Protein AF-A0A928X322-F1 (afdb_monomer_lite)

Secondary structure (DSSP, 8-state):
-HHHHHTT-HHHHHHHHHIIIIII---TTS---HHHHHHHHHHHHHHT-HHHHHHHHHTTSHHHHHHHHHHHTTPPP-S--HHHHHHHHHTTSEEE-TTSSEEESSHHHHHHHHHHHHHHHHHHS-----TT-----

Structure (mmCIF, N/CA/C/O backbone):
data_AF-A0A928X322-F1
#
_entry.id   AF-A0A928X322-F1
#
loop_
_atom_site.group_PDB
_atom_site.id
_atom_site.type_symbol
_atom_site.label_atom_id
_atom_site.label_alt_id
_atom_site.label_comp_id
_atom_site.label_asym_id
_atom_site.label_entity_id
_atom_site.label_seq_id
_atom_site.pdbx_PDB_ins_code
_atom_site.Cartn_x
_atom_site.Cartn_y
_atom_site.Cartn_z
_atom_site.occupancy
_atom_site.B_iso_or_equiv
_atom_site.auth_seq_id
_atom_site.auth_comp_id
_atom_site.auth_asym_id
_atom_site.auth_atom_id
_atom_site.pdbx_PDB_model_num
ATOM 1 N N . MET A 1 1 ? -12.559 -10.432 6.030 1.00 83.88 1 MET A N 1
ATOM 2 C CA . MET A 1 1 ? -12.436 -9.157 5.288 1.00 83.88 1 MET A CA 1
ATOM 3 C C . MET A 1 1 ? -11.055 -8.519 5.421 1.00 83.88 1 MET A C 1
ATOM 5 O O . MET A 1 1 ? -10.453 -8.252 4.392 1.00 83.88 1 MET A O 1
ATOM 9 N N . ALA A 1 2 ? -10.514 -8.336 6.633 1.00 89.06 2 ALA A N 1
ATOM 10 C CA . ALA A 1 2 ? -9.184 -7.738 6.833 1.00 89.06 2 ALA A CA 1
ATOM 11 C C . ALA A 1 2 ? -8.073 -8.420 6.008 1.00 89.06 2 ALA A C 1
ATOM 13 O O . ALA A 1 2 ? -7.385 -7.752 5.246 1.00 89.06 2 ALA A O 1
ATOM 14 N N . PHE A 1 3 ? -7.974 -9.755 6.051 1.00 92.62 3 PHE A N 1
ATOM 15 C CA . PHE A 1 3 ? -6.995 -10.488 5.234 1.00 92.62 3 PHE A CA 1
ATOM 16 C C . PHE A 1 3 ? -7.142 -10.214 3.730 1.00 92.62 3 PHE A C 1
ATOM 18 O O . PHE A 1 3 ? -6.152 -10.049 3.030 1.00 92.62 3 PHE A O 1
ATOM 25 N N . THR A 1 4 ? -8.371 -10.108 3.220 1.00 93.75 4 THR A N 1
ATOM 26 C CA . THR A 1 4 ? -8.618 -9.781 1.810 1.00 93.75 4 THR A CA 1
ATOM 27 C C . THR A 1 4 ? -8.026 -8.419 1.446 1.00 93.75 4 THR A C 1
ATOM 29 O O . THR A 1 4 ? -7.388 -8.306 0.401 1.00 93.75 4 THR A O 1
ATOM 32 N N . LEU A 1 5 ? -8.197 -7.418 2.317 1.00 93.81 5 LEU A N 1
ATOM 33 C CA . LEU A 1 5 ? -7.740 -6.040 2.113 1.00 93.81 5 LEU A CA 1
ATOM 34 C C . LEU A 1 5 ? -6.225 -5.872 2.238 1.00 93.81 5 LEU A C 1
ATOM 36 O O . LEU A 1 5 ? -5.656 -5.048 1.530 1.00 93.81 5 LEU A O 1
ATOM 40 N N . THR A 1 6 ? -5.579 -6.634 3.121 1.00 94.12 6 THR A N 1
ATOM 41 C CA . THR A 1 6 ? -4.150 -6.466 3.428 1.00 94.12 6 THR A CA 1
ATOM 42 C C . THR A 1 6 ? -3.258 -7.514 2.779 1.00 94.12 6 THR A C 1
ATOM 44 O O . THR A 1 6 ? -2.059 -7.293 2.642 1.00 94.12 6 THR A O 1
ATOM 47 N N . GLN A 1 7 ? -3.822 -8.668 2.410 1.00 94.62 7 GLN A N 1
ATOM 48 C CA . GLN A 1 7 ? -3.094 -9.877 2.006 1.00 94.62 7 GLN A CA 1
ATOM 49 C C . GLN A 1 7 ? -2.001 -10.284 3.011 1.00 94.62 7 GLN A C 1
ATOM 51 O O . GLN A 1 7 ? -0.977 -10.844 2.636 1.00 94.62 7 GLN A O 1
ATOM 56 N N . GLY A 1 8 ? -2.217 -9.993 4.300 1.00 92.06 8 GLY A N 1
ATOM 57 C CA . GLY A 1 8 ? -1.281 -10.339 5.371 1.00 92.06 8 GLY A CA 1
ATOM 58 C C . GLY A 1 8 ? -0.095 -9.386 5.525 1.00 92.06 8 GLY A C 1
ATOM 59 O O . GLY A 1 8 ? 0.809 -9.693 6.295 1.00 92.06 8 GLY A O 1
ATOM 60 N N . GLN A 1 9 ? -0.089 -8.234 4.844 1.00 90.94 9 GLN A N 1
ATOM 61 C CA . GLN A 1 9 ? 0.942 -7.215 5.043 1.00 90.94 9 GLN A CA 1
ATOM 62 C C . GLN A 1 9 ? 0.923 -6.765 6.525 1.00 90.94 9 GLN A C 1
ATOM 64 O O . GLN A 1 9 ? -0.111 -6.258 6.979 1.00 90.94 9 GLN A O 1
ATOM 69 N N . PRO A 1 10 ? 2.013 -6.967 7.298 1.00 90.38 10 PRO A N 1
ATOM 70 C CA . PRO A 1 10 ? 1.968 -6.834 8.758 1.00 90.38 10 PRO A CA 1
ATOM 71 C C . PRO A 1 10 ? 1.583 -5.440 9.258 1.00 90.38 10 PRO A C 1
ATOM 73 O O . PRO A 1 10 ? 0.784 -5.312 10.183 1.00 90.38 10 PRO A O 1
ATOM 76 N N . TRP A 1 11 ? 2.111 -4.390 8.629 1.00 89.75 11 TRP A N 1
ATOM 77 C CA . TRP A 1 11 ? 1.768 -3.014 8.978 1.00 89.75 11 TRP A CA 1
ATOM 78 C C . TRP A 1 11 ? 0.288 -2.706 8.701 1.00 89.75 11 TRP A C 1
ATOM 80 O O . TRP A 1 11 ? -0.365 -2.160 9.583 1.00 89.75 11 TRP A O 1
ATOM 90 N N . LEU A 1 12 ? -0.270 -3.087 7.545 1.00 92.19 12 LEU A N 1
ATOM 91 C CA . LEU A 1 12 ? -1.682 -2.861 7.217 1.00 92.19 12 LEU A CA 1
ATOM 92 C C . LEU A 1 12 ? -2.597 -3.589 8.191 1.00 92.19 12 LEU A C 1
ATOM 94 O O . LEU A 1 12 ? -3.596 -3.029 8.629 1.00 92.19 12 LEU A O 1
ATOM 98 N N . VAL A 1 13 ? -2.271 -4.843 8.517 1.00 94.50 13 VAL A N 1
ATOM 99 C CA . VAL A 1 13 ? -3.053 -5.635 9.474 1.00 94.50 13 VAL A CA 1
ATOM 100 C C . VAL A 1 13 ? -3.093 -4.925 10.821 1.00 94.50 13 VAL A C 1
ATOM 102 O O . VAL A 1 13 ? -4.177 -4.712 11.362 1.00 94.50 13 VAL A O 1
ATOM 105 N N . ASN A 1 14 ? -1.933 -4.501 11.319 1.00 93.62 14 ASN A N 1
ATOM 106 C CA . ASN A 1 14 ? -1.837 -3.817 12.602 1.00 93.62 14 ASN A CA 1
ATOM 107 C C . ASN A 1 14 ? -2.513 -2.444 12.570 1.00 93.62 14 ASN A C 1
ATOM 109 O O . ASN A 1 14 ? -3.204 -2.091 13.517 1.00 93.62 14 ASN A O 1
ATOM 113 N N . ALA A 1 15 ? -2.364 -1.684 11.484 1.00 92.88 15 ALA A N 1
ATOM 114 C CA . ALA A 1 15 ? -2.956 -0.359 11.354 1.00 92.88 15 ALA A CA 1
ATOM 115 C C . ALA A 1 15 ? -4.488 -0.419 11.271 1.00 92.88 15 ALA A C 1
ATOM 117 O O . ALA A 1 15 ? -5.161 0.359 11.945 1.00 92.88 15 ALA A O 1
ATOM 118 N N . LEU A 1 16 ? -5.047 -1.378 10.520 1.00 94.44 16 LEU A N 1
ATOM 119 C CA . LEU A 1 16 ? -6.493 -1.613 10.494 1.00 94.44 16 LEU A CA 1
ATOM 120 C C . LEU A 1 16 ? -7.014 -2.059 11.860 1.00 94.44 16 LEU A C 1
ATOM 122 O O . LEU A 1 16 ? -8.045 -1.559 12.299 1.00 94.44 16 LEU A O 1
ATOM 126 N N . ALA A 1 17 ? -6.315 -2.984 12.526 1.00 94.81 17 ALA A N 1
ATOM 127 C CA . ALA A 1 17 ? -6.707 -3.453 13.850 1.00 94.81 17 ALA A CA 1
ATOM 128 C C . ALA A 1 17 ? -6.715 -2.295 14.851 1.00 94.81 17 ALA A C 1
ATOM 130 O O . ALA A 1 17 ? -7.737 -2.055 15.482 1.00 94.81 17 ALA A O 1
ATOM 131 N N . ARG A 1 18 ? -5.622 -1.528 14.914 1.00 94.75 18 ARG A N 1
ATOM 132 C CA . ARG A 1 18 ? -5.480 -0.348 15.769 1.00 94.75 18 ARG A CA 1
ATOM 133 C C . ARG A 1 18 ? -6.607 0.657 15.538 1.00 94.75 18 ARG A C 1
ATOM 135 O O . ARG A 1 18 ? -7.302 1.024 16.473 1.00 94.75 18 ARG A O 1
ATOM 142 N N . GLN A 1 19 ? -6.842 1.051 14.287 1.00 95.50 19 GLN A N 1
ATOM 143 C CA . GLN A 1 19 ? -7.898 2.006 13.943 1.00 95.50 19 GLN A CA 1
ATOM 144 C C . GLN A 1 19 ? -9.300 1.476 14.291 1.00 95.50 19 GLN A C 1
ATOM 146 O O . GLN A 1 19 ? -10.160 2.248 14.704 1.00 95.50 19 GLN A O 1
ATOM 151 N N . ALA A 1 20 ? -9.548 0.174 14.142 1.00 96.06 20 ALA A N 1
ATOM 152 C CA . ALA A 1 20 ? -10.837 -0.411 14.489 1.00 96.06 20 ALA A CA 1
ATOM 153 C C . ALA A 1 20 ? -11.071 -0.446 16.008 1.00 96.06 20 ALA A C 1
ATOM 155 O O . ALA A 1 20 ? -12.149 -0.066 16.453 1.00 96.06 20 ALA A O 1
ATOM 156 N N . VAL A 1 21 ? -10.078 -0.880 16.789 1.00 96.31 21 VAL A N 1
ATOM 157 C CA . VAL A 1 21 ? -10.240 -1.121 18.235 1.00 96.31 21 VAL A CA 1
ATOM 158 C C . VAL A 1 21 ? -10.016 0.123 19.090 1.00 96.31 21 VAL A C 1
ATOM 160 O O . VAL A 1 21 ? -10.657 0.266 20.119 1.00 96.31 21 VAL A O 1
ATOM 163 N N . GLU A 1 22 ? -9.129 1.035 18.692 1.00 95.94 22 GLU A N 1
ATOM 164 C CA . GLU A 1 22 ? -8.809 2.212 19.514 1.00 95.94 22 GLU A CA 1
ATOM 165 C C . GLU A 1 22 ? -9.726 3.400 19.206 1.00 95.94 22 GLU A C 1
ATOM 167 O O . GLU A 1 22 ? -9.980 4.226 20.077 1.00 95.94 22 GLU A O 1
ATOM 172 N N . GLU A 1 23 ? -10.229 3.499 17.972 1.00 95.69 23 GLU A N 1
ATOM 173 C CA . GLU A 1 23 ? -10.879 4.724 17.487 1.00 95.69 23 GLU A CA 1
ATOM 174 C C . GLU A 1 23 ? -12.347 4.517 17.097 1.00 95.69 23 GLU A C 1
ATOM 176 O O . GLU A 1 23 ? -13.180 5.374 17.379 1.00 95.69 23 GLU A O 1
ATOM 181 N N . LEU A 1 24 ? -12.676 3.409 16.420 1.00 96.56 24 LEU A N 1
ATOM 182 C CA . LEU A 1 24 ? -14.039 3.152 15.931 1.00 96.56 24 LEU A CA 1
ATOM 183 C C . LEU A 1 24 ? -14.899 2.402 16.950 1.00 96.56 24 LEU A C 1
ATOM 185 O O . LEU A 1 24 ? -16.074 2.722 17.112 1.00 96.56 24 LEU A O 1
ATOM 189 N N . VAL A 1 25 ? -14.319 1.414 17.632 1.00 97.25 25 VAL A N 1
ATOM 190 C CA . VAL A 1 25 ? -15.006 0.572 18.618 1.00 97.25 25 VAL A CA 1
ATOM 191 C C . VAL A 1 25 ? -14.177 0.500 19.906 1.00 97.25 25 VAL A C 1
ATOM 193 O O . VAL A 1 25 ? -13.604 -0.543 20.208 1.00 97.25 25 VAL A O 1
ATOM 196 N N . PRO A 1 26 ? -14.088 1.607 20.669 1.00 95.31 26 PRO A N 1
ATOM 197 C CA . PRO A 1 26 ? -13.271 1.664 21.883 1.00 95.31 26 PRO A CA 1
ATOM 198 C C . PRO A 1 26 ? -13.847 0.847 23.051 1.00 95.31 26 PRO A C 1
ATOM 200 O O . PRO A 1 26 ? -13.145 0.572 24.019 1.00 95.31 26 PRO A O 1
ATOM 203 N N . ASP A 1 27 ? -15.130 0.479 22.994 1.00 96.25 27 ASP A N 1
ATOM 204 C CA . ASP A 1 27 ? -15.742 -0.432 23.960 1.00 96.25 27 ASP A CA 1
ATOM 205 C C . ASP A 1 27 ? -15.405 -1.889 23.611 1.00 96.25 27 ASP A C 1
ATOM 207 O O . ASP A 1 27 ? -15.947 -2.458 22.664 1.00 96.25 27 ASP A O 1
ATOM 211 N N . GLU A 1 28 ? -14.549 -2.507 24.427 1.00 93.62 28 GLU A N 1
ATOM 212 C CA . GLU A 1 28 ? -14.069 -3.885 24.261 1.00 93.62 28 GLU A CA 1
ATOM 213 C C . GLU A 1 28 ? -15.180 -4.947 24.318 1.00 93.62 28 GLU A C 1
ATOM 215 O O . GLU A 1 28 ? -14.982 -6.082 23.879 1.00 93.62 28 GLU A O 1
ATOM 220 N N . THR A 1 29 ? -16.357 -4.605 24.852 1.00 96.00 29 THR A N 1
ATOM 221 C CA . THR A 1 29 ? -17.509 -5.517 24.885 1.00 96.00 29 THR A CA 1
ATOM 222 C C . THR A 1 29 ? -18.291 -5.534 23.572 1.00 96.00 29 THR A C 1
ATOM 224 O O . THR A 1 29 ? -19.066 -6.463 23.325 1.00 96.00 29 THR A O 1
ATOM 227 N N . THR A 1 30 ? -18.063 -4.545 22.705 1.00 95.75 30 THR A N 1
ATOM 228 C CA . THR A 1 30 ? -18.721 -4.430 21.408 1.00 95.75 30 THR A CA 1
ATOM 229 C C . THR A 1 30 ? -17.955 -5.234 20.341 1.00 95.75 30 THR A C 1
ATOM 231 O O . THR A 1 30 ? -16.774 -4.986 20.097 1.00 95.75 30 THR A O 1
ATOM 234 N N . PRO A 1 31 ? -18.594 -6.197 19.647 1.00 95.94 31 PRO A N 1
ATOM 235 C CA . PRO A 1 31 ? -17.928 -6.979 18.606 1.00 95.94 31 PRO A CA 1
ATOM 236 C C . PRO A 1 31 ? -17.493 -6.145 17.392 1.00 95.94 31 PRO A C 1
ATOM 238 O O . PRO A 1 31 ? -18.236 -5.303 16.884 1.00 95.94 31 PRO A O 1
ATOM 241 N N . ILE A 1 32 ? -16.320 -6.461 16.836 1.00 95.75 32 ILE A N 1
ATOM 242 C CA . ILE A 1 32 ? -15.847 -5.851 15.588 1.00 95.75 32 ILE A CA 1
ATOM 243 C C . ILE A 1 32 ? -16.591 -6.452 14.386 1.00 95.75 32 ILE A C 1
ATOM 245 O O . ILE A 1 32 ? -16.323 -7.577 13.960 1.00 95.75 32 ILE A O 1
ATOM 249 N N . ALA A 1 33 ? -17.511 -5.676 13.813 1.00 95.75 33 ALA A N 1
ATOM 250 C CA . ALA A 1 33 ? -18.172 -5.973 12.549 1.00 95.75 33 ALA A CA 1
ATOM 251 C C . ALA A 1 33 ? -17.277 -5.680 11.330 1.00 95.75 33 ALA A C 1
ATOM 253 O O . ALA A 1 33 ? -16.264 -4.982 11.405 1.00 95.75 33 ALA A O 1
ATOM 254 N N . SER A 1 34 ? -17.681 -6.192 10.163 1.00 95.25 34 SER A N 1
ATOM 255 C CA . SER A 1 34 ? -17.013 -5.895 8.893 1.00 95.25 34 SER A CA 1
ATOM 256 C C . SER A 1 34 ? -17.010 -4.399 8.578 1.00 95.25 34 SER A C 1
ATOM 258 O O . SER A 1 34 ? -15.993 -3.884 8.129 1.00 95.25 34 SER A O 1
ATOM 260 N N . GLU A 1 35 ? -18.108 -3.700 8.848 1.00 95.88 35 GLU A N 1
ATOM 261 C CA . GLU A 1 35 ? -18.251 -2.261 8.585 1.00 95.88 35 GLU A CA 1
ATOM 262 C C . GLU A 1 35 ? -17.142 -1.448 9.265 1.00 95.88 35 GLU A C 1
ATOM 264 O O . GLU A 1 35 ? -16.470 -0.673 8.595 1.00 95.88 35 GLU A O 1
ATOM 269 N N . HIS A 1 36 ? -16.800 -1.759 10.519 1.00 96.31 36 HIS A N 1
ATOM 270 C CA . HIS A 1 36 ? -15.697 -1.096 11.225 1.00 96.31 36 HIS A CA 1
ATOM 271 C C . HIS A 1 36 ? -14.339 -1.280 10.526 1.00 96.31 36 HIS A C 1
ATOM 273 O O . HIS A 1 36 ? -13.512 -0.374 10.508 1.00 96.31 36 HIS A O 1
ATOM 279 N N . ILE A 1 37 ? -14.089 -2.444 9.916 1.00 96.44 37 ILE A N 1
ATOM 280 C CA . ILE A 1 37 ? -12.851 -2.690 9.157 1.00 96.44 37 ILE A CA 1
ATOM 281 C C . ILE A 1 37 ? -12.852 -1.920 7.832 1.00 96.44 37 ILE A C 1
ATOM 283 O O . ILE A 1 37 ? -11.794 -1.485 7.374 1.00 96.44 37 ILE A O 1
ATOM 287 N N . HIS A 1 38 ? -14.017 -1.768 7.202 1.00 95.62 38 HIS A N 1
ATOM 288 C CA . HIS A 1 38 ? -14.152 -0.943 6.007 1.00 95.62 38 HIS A CA 1
ATOM 289 C C . HIS A 1 38 ? -13.893 0.532 6.334 1.00 95.62 38 HIS A C 1
ATOM 291 O O . HIS A 1 38 ? -13.045 1.150 5.693 1.00 95.62 38 HIS A O 1
ATOM 297 N N . ASP A 1 39 ? -14.518 1.051 7.387 1.00 96.19 39 ASP A N 1
ATOM 298 C CA . ASP A 1 39 ? -14.328 2.429 7.837 1.00 96.19 39 ASP A CA 1
ATOM 299 C C . ASP A 1 39 ? -12.875 2.685 8.254 1.00 96.19 39 ASP A C 1
ATOM 301 O O . ASP A 1 39 ? -12.276 3.687 7.862 1.00 96.19 39 ASP A O 1
ATOM 305 N N . ALA A 1 40 ? -12.246 1.735 8.956 1.00 95.12 40 ALA A N 1
ATOM 306 C CA . ALA A 1 40 ? -10.827 1.806 9.294 1.00 95.12 40 ALA A CA 1
ATOM 307 C C . ALA A 1 40 ? -9.939 1.911 8.044 1.00 95.12 40 ALA A C 1
ATOM 309 O O . ALA A 1 40 ? -8.979 2.682 8.036 1.00 95.12 40 ALA A O 1
ATOM 310 N N . LYS A 1 41 ? -10.261 1.168 6.974 1.00 94.00 41 LYS A N 1
ATOM 311 C CA . LYS A 1 41 ? -9.552 1.239 5.687 1.00 94.00 41 LYS A CA 1
ATOM 312 C C . LYS A 1 41 ? -9.683 2.625 5.056 1.00 94.00 41 LYS A C 1
ATOM 314 O O . LYS A 1 41 ? -8.678 3.182 4.621 1.00 94.00 41 LYS A O 1
ATOM 319 N N . GLU A 1 42 ? -10.894 3.177 5.001 1.00 94.00 42 GLU A N 1
ATOM 320 C CA . GLU A 1 42 ? -11.134 4.510 4.434 1.00 94.00 42 GLU A CA 1
ATOM 321 C C . GLU A 1 42 ? -10.382 5.592 5.216 1.00 94.00 42 GLU A C 1
ATOM 323 O O . GLU A 1 42 ? -9.685 6.416 4.624 1.00 94.00 42 GLU A O 1
ATOM 328 N N . ILE A 1 43 ? -10.435 5.537 6.550 1.00 92.94 43 ILE A N 1
ATOM 329 C CA . ILE A 1 43 ? -9.713 6.467 7.423 1.00 92.94 43 ILE A CA 1
ATOM 330 C C . ILE A 1 43 ? -8.199 6.364 7.205 1.00 92.94 43 ILE A C 1
ATOM 332 O O . ILE A 1 43 ? -7.532 7.391 7.071 1.00 92.94 43 ILE A O 1
ATOM 336 N N . LEU A 1 44 ? -7.651 5.147 7.123 1.00 89.62 44 LEU A N 1
ATOM 337 C CA . LEU A 1 44 ? -6.227 4.915 6.864 1.00 89.62 44 LEU A CA 1
ATOM 338 C C . LEU A 1 44 ? -5.778 5.554 5.538 1.00 89.62 44 LEU A C 1
ATOM 340 O O . LEU A 1 44 ? -4.743 6.219 5.483 1.00 89.62 44 LEU A O 1
ATOM 344 N N . ILE A 1 45 ? -6.563 5.371 4.471 1.00 87.81 45 ILE A N 1
ATOM 345 C CA . ILE A 1 45 ? -6.271 5.928 3.143 1.00 87.81 45 ILE A CA 1
ATOM 346 C C . ILE A 1 45 ? -6.357 7.460 3.164 1.00 87.81 45 ILE A C 1
ATOM 348 O O . ILE A 1 45 ? -5.493 8.131 2.597 1.00 87.81 45 ILE A O 1
ATOM 352 N N . GLN A 1 46 ? -7.376 8.022 3.821 1.00 87.19 46 GLN A N 1
ATOM 353 C CA . GLN A 1 46 ? -7.579 9.470 3.908 1.00 87.19 46 GLN A CA 1
ATOM 354 C C . GLN A 1 46 ? -6.482 10.169 4.710 1.00 87.19 46 GLN A C 1
ATOM 356 O O . GLN A 1 46 ? -5.999 11.220 4.291 1.00 87.19 46 GLN A O 1
ATOM 361 N N . ARG A 1 47 ? -6.076 9.588 5.846 1.00 81.88 47 ARG A N 1
ATOM 362 C CA . ARG A 1 47 ? -5.081 10.180 6.748 1.00 81.88 47 ARG A CA 1
ATOM 363 C C . ARG A 1 47 ? -3.664 10.187 6.174 1.00 81.88 47 ARG A C 1
ATOM 365 O O . ARG A 1 47 ? -2.842 10.897 6.735 1.00 81.88 47 ARG A O 1
ATOM 372 N N . GLN A 1 48 ? -3.390 9.447 5.089 1.00 68.88 48 GLN A N 1
ATOM 373 C CA . GLN A 1 48 ? -2.031 9.266 4.551 1.00 68.88 48 GLN A CA 1
ATOM 374 C C . GLN A 1 48 ? -1.047 8.958 5.684 1.00 68.88 48 GLN A C 1
ATOM 376 O O . GLN A 1 48 ? -0.114 9.708 5.934 1.00 68.88 48 GLN A O 1
ATOM 381 N N . ASP A 1 49 ? -1.325 7.878 6.419 1.00 67.69 49 ASP A N 1
ATOM 382 C CA . ASP A 1 49 ? -0.529 7.463 7.578 1.00 67.69 49 ASP A CA 1
ATOM 383 C C . ASP A 1 49 ? 0.979 7.471 7.244 1.00 67.69 49 ASP A C 1
ATOM 385 O O . ASP A 1 49 ? 1.349 7.165 6.112 1.00 67.69 49 ASP A O 1
ATOM 389 N N . THR A 1 50 ? 1.866 7.765 8.200 1.00 68.25 50 THR A N 1
ATOM 390 C CA . THR A 1 50 ? 3.314 7.993 7.959 1.00 68.25 50 THR A CA 1
ATOM 391 C C . THR A 1 50 ? 3.992 6.868 7.156 1.00 68.25 50 THR A C 1
ATOM 393 O O . THR A 1 50 ? 4.991 7.065 6.464 1.00 68.25 50 THR A O 1
ATOM 396 N N . HIS A 1 51 ? 3.452 5.651 7.226 1.00 73.62 51 HIS A N 1
ATOM 397 C CA . HIS A 1 51 ? 3.926 4.509 6.446 1.00 73.62 51 HIS A CA 1
ATOM 398 C C . HIS A 1 51 ? 3.499 4.535 4.962 1.00 73.62 51 HIS A C 1
ATOM 400 O O . HIS A 1 51 ? 4.204 4.014 4.103 1.00 73.62 51 HIS A O 1
ATOM 406 N N . LEU A 1 52 ? 2.361 5.142 4.624 1.00 73.19 52 LEU A N 1
ATOM 407 C CA . LEU A 1 52 ? 1.998 5.436 3.235 1.00 73.19 52 LEU A CA 1
ATOM 408 C C . LEU A 1 52 ? 2.900 6.522 2.642 1.00 73.19 52 LEU A C 1
ATOM 410 O O . LEU A 1 52 ? 3.227 6.447 1.460 1.00 73.19 52 LEU A O 1
ATOM 414 N N . ASP A 1 53 ? 3.363 7.474 3.453 1.00 72.81 53 ASP A N 1
ATOM 415 C CA . ASP A 1 53 ? 4.357 8.461 3.016 1.00 72.81 53 ASP A CA 1
ATOM 416 C C . ASP A 1 53 ? 5.716 7.815 2.734 1.00 72.81 53 ASP A C 1
ATOM 418 O O . ASP A 1 53 ? 6.340 8.090 1.709 1.00 72.81 53 ASP A O 1
ATOM 422 N N . SER A 1 54 ? 6.169 6.888 3.584 1.00 81.31 54 SER A N 1
ATOM 423 C CA . SER A 1 54 ? 7.406 6.149 3.303 1.00 81.31 54 SER A CA 1
ATOM 424 C C . SER A 1 54 ? 7.282 5.285 2.042 1.00 81.31 54 SER A C 1
ATOM 426 O O . SER A 1 54 ? 8.237 5.190 1.269 1.00 81.31 54 SER A O 1
ATOM 428 N N . LEU A 1 55 ? 6.095 4.729 1.774 1.00 79.44 55 LEU A N 1
ATOM 429 C CA . LEU A 1 55 ? 5.784 4.067 0.507 1.00 79.44 55 LEU A CA 1
ATOM 430 C C . LEU A 1 55 ? 5.880 5.041 -0.672 1.00 79.44 55 LEU A C 1
ATOM 432 O O . LEU A 1 55 ? 6.462 4.705 -1.701 1.00 79.44 55 LEU A O 1
ATOM 436 N N . ALA A 1 56 ? 5.342 6.251 -0.517 1.00 78.50 56 ALA A N 1
ATOM 437 C CA . ALA A 1 56 ? 5.377 7.287 -1.539 1.00 78.50 56 ALA A CA 1
ATOM 438 C C . ALA A 1 56 ? 6.801 7.688 -1.926 1.00 78.50 56 ALA A C 1
ATOM 440 O O . ALA A 1 56 ? 7.076 7.887 -3.108 1.00 78.50 56 ALA A O 1
ATOM 441 N N . GLU A 1 57 ? 7.715 7.749 -0.960 1.00 84.88 57 GLU A N 1
ATOM 442 C CA . GLU A 1 57 ? 9.133 7.985 -1.234 1.00 84.88 57 GLU A CA 1
ATOM 443 C C . GLU A 1 57 ? 9.756 6.838 -2.042 1.00 84.88 57 GLU A C 1
ATOM 445 O O . GLU A 1 57 ? 10.462 7.087 -3.018 1.00 84.88 57 GLU A O 1
ATOM 450 N N . ARG A 1 58 ? 9.434 5.575 -1.723 1.00 89.81 58 ARG A N 1
ATOM 451 C CA . ARG A 1 58 ? 9.902 4.412 -2.506 1.00 89.81 58 ARG A CA 1
ATOM 452 C C . ARG A 1 58 ? 9.352 4.394 -3.926 1.00 89.81 58 ARG A C 1
ATOM 454 O O . ARG A 1 58 ? 10.061 3.992 -4.843 1.00 89.81 58 ARG A O 1
ATOM 461 N N . LEU A 1 59 ? 8.135 4.891 -4.132 1.00 88.19 59 LEU A N 1
ATOM 462 C CA . LEU A 1 59 ? 7.555 5.063 -5.465 1.00 88.19 59 LEU A CA 1
ATOM 463 C C . LEU A 1 59 ? 8.221 6.164 -6.292 1.00 88.19 59 LEU A C 1
ATOM 465 O O . LEU A 1 59 ? 7.855 6.314 -7.450 1.00 88.19 59 LEU A O 1
ATOM 469 N N . ARG A 1 60 ? 9.167 6.943 -5.756 1.00 84.69 60 ARG A N 1
ATOM 470 C CA . ARG A 1 60 ? 9.975 7.867 -6.568 1.00 84.69 60 ARG A CA 1
ATOM 471 C C . ARG A 1 60 ? 11.198 7.196 -7.183 1.00 84.69 60 ARG A C 1
ATOM 473 O O . ARG A 1 60 ? 11.757 7.746 -8.124 1.00 84.69 60 ARG A O 1
ATOM 480 N N . GLU A 1 61 ? 11.613 6.036 -6.674 1.00 92.69 61 GLU A N 1
ATOM 481 C CA . GLU A 1 61 ? 12.750 5.297 -7.223 1.00 92.69 61 GLU A CA 1
ATOM 482 C C . GLU A 1 61 ? 12.407 4.765 -8.625 1.00 92.69 61 GLU A C 1
ATOM 484 O O . GLU A 1 61 ? 11.420 4.043 -8.792 1.00 92.69 61 GLU A O 1
ATOM 489 N N . ASP A 1 62 ? 13.239 5.070 -9.628 1.00 91.44 62 ASP A N 1
ATOM 490 C CA . ASP A 1 62 ? 12.980 4.699 -11.030 1.00 91.44 62 ASP A CA 1
ATOM 491 C C . ASP A 1 62 ? 12.765 3.191 -11.211 1.00 91.44 62 ASP A C 1
ATOM 493 O O . ASP A 1 62 ? 11.831 2.777 -11.897 1.00 91.44 62 ASP A O 1
ATOM 497 N N . ARG A 1 63 ? 13.560 2.364 -10.519 1.00 94.50 63 ARG A N 1
ATOM 498 C CA . ARG A 1 63 ? 13.412 0.899 -10.519 1.00 94.50 63 ARG A CA 1
ATOM 499 C C . ARG A 1 63 ? 12.047 0.419 -10.020 1.00 94.50 63 ARG A C 1
ATOM 501 O O . ARG A 1 63 ? 11.516 -0.564 -10.525 1.00 94.50 63 ARG A O 1
ATOM 508 N N . VAL A 1 64 ? 11.453 1.119 -9.050 1.00 94.94 64 VAL A N 1
ATOM 509 C CA . VAL A 1 64 ? 10.125 0.783 -8.519 1.00 94.94 64 VAL A CA 1
ATOM 510 C C . VAL A 1 64 ? 9.054 1.268 -9.492 1.00 94.94 64 VAL A C 1
ATOM 512 O O . VAL A 1 64 ? 8.151 0.507 -9.837 1.00 94.94 64 VAL A O 1
ATOM 515 N N . ARG A 1 65 ? 9.163 2.505 -9.994 1.00 92.25 65 ARG A N 1
ATOM 516 C CA . ARG A 1 65 ? 8.202 3.079 -10.955 1.00 92.25 65 ARG A CA 1
ATOM 517 C C . ARG A 1 65 ? 8.107 2.280 -12.244 1.00 92.25 65 ARG A C 1
ATOM 519 O O . ARG A 1 65 ? 6.996 1.991 -12.683 1.00 92.25 65 ARG A O 1
ATOM 526 N N . ALA A 1 66 ? 9.250 1.863 -12.786 1.00 93.12 66 ALA A N 1
ATOM 527 C CA . ALA A 1 66 ? 9.341 1.056 -14.000 1.00 93.12 66 ALA A CA 1
ATOM 528 C C . ALA A 1 66 ? 8.565 -0.271 -13.908 1.00 93.12 66 ALA A C 1
ATOM 530 O O . ALA A 1 66 ? 8.211 -0.848 -14.934 1.00 93.12 66 ALA A O 1
ATOM 531 N N . ILE A 1 67 ? 8.278 -0.742 -12.689 1.00 95.50 67 ILE A N 1
ATOM 532 C CA . ILE A 1 67 ? 7.509 -1.959 -12.421 1.00 95.50 67 ILE A CA 1
ATOM 533 C C . ILE A 1 67 ? 6.061 -1.625 -12.046 1.00 95.50 67 ILE A C 1
ATOM 535 O O . ILE A 1 67 ? 5.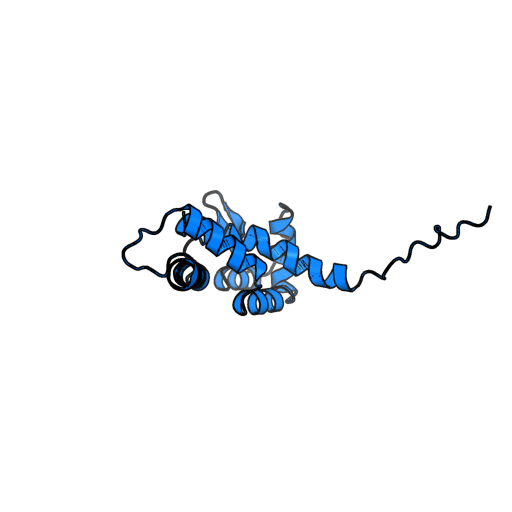128 -2.230 -12.573 1.00 95.50 67 ILE A O 1
ATOM 539 N N . ILE A 1 68 ? 5.850 -0.667 -11.140 1.00 94.88 68 ILE A N 1
ATOM 540 C CA . ILE A 1 68 ? 4.519 -0.346 -10.612 1.00 94.88 68 ILE A CA 1
ATOM 541 C C . ILE A 1 68 ? 3.624 0.302 -11.673 1.00 94.88 68 ILE A C 1
ATOM 543 O O . ILE A 1 68 ? 2.451 -0.058 -11.758 1.00 94.88 68 ILE A O 1
ATOM 547 N N . GLU A 1 69 ? 4.145 1.217 -12.496 1.00 92.81 69 GLU A N 1
ATOM 548 C CA . GLU A 1 69 ? 3.337 1.925 -13.499 1.00 92.81 69 GLU A CA 1
ATOM 549 C C . GLU A 1 69 ? 2.744 0.965 -14.555 1.00 92.81 69 GLU A C 1
ATOM 551 O O . GLU A 1 69 ? 1.518 0.977 -14.717 1.00 92.81 69 GLU A O 1
ATOM 556 N N . PRO A 1 70 ? 3.517 0.063 -15.206 1.00 93.56 70 PRO A N 1
ATOM 557 C CA . PRO A 1 70 ? 2.943 -0.904 -16.144 1.00 93.56 70 PRO A CA 1
ATOM 558 C C . PRO A 1 70 ? 1.973 -1.883 -15.475 1.00 93.56 70 PRO A C 1
ATOM 560 O O . PRO A 1 70 ? 0.924 -2.180 -16.042 1.00 93.56 70 PRO A O 1
ATOM 563 N N . VAL A 1 71 ? 2.268 -2.344 -14.250 1.00 94.75 71 VAL A N 1
ATOM 564 C CA . VAL A 1 71 ? 1.375 -3.256 -13.508 1.00 94.75 71 VAL A CA 1
ATOM 565 C C . VAL A 1 71 ? 0.035 -2.589 -13.199 1.00 94.75 71 VAL A C 1
ATOM 567 O O . VAL A 1 71 ? -1.012 -3.219 -13.355 1.00 94.75 71 VAL A O 1
ATOM 570 N N . LEU A 1 72 ? 0.038 -1.315 -12.792 1.00 92.56 72 LEU A N 1
ATOM 571 C CA . LEU A 1 72 ? -1.190 -0.543 -12.579 1.00 92.56 72 LEU A CA 1
ATOM 572 C C . LEU A 1 72 ? -1.953 -0.306 -13.887 1.00 92.56 72 LEU A C 1
ATOM 574 O O . LEU A 1 72 ? -3.182 -0.350 -13.886 1.00 92.56 72 LEU A O 1
ATOM 578 N N . ALA A 1 73 ? -1.238 -0.095 -14.993 1.00 91.69 73 ALA A N 1
ATOM 579 C CA . ALA A 1 73 ? -1.818 0.085 -16.321 1.00 91.69 73 ALA A CA 1
ATOM 580 C C . ALA A 1 73 ? -2.288 -1.229 -16.980 1.00 91.69 73 ALA A C 1
ATOM 582 O O . ALA A 1 73 ? -2.864 -1.189 -18.067 1.00 91.69 73 ALA A O 1
ATOM 583 N N . GLY A 1 74 ? -2.041 -2.390 -16.359 1.00 91.44 74 GLY A N 1
ATOM 584 C CA . GLY A 1 74 ? -2.335 -3.701 -16.950 1.00 91.44 74 GLY A CA 1
ATOM 585 C C . GLY A 1 74 ? -1.481 -4.020 -18.183 1.00 91.44 74 GLY A C 1
ATOM 586 O O . GLY A 1 74 ? -1.897 -4.796 -19.040 1.00 91.44 74 GLY A O 1
ATOM 587 N N . GLN A 1 75 ? -0.310 -3.396 -18.294 1.00 91.94 75 GLN A N 1
ATOM 588 C CA . GLN A 1 75 ? 0.633 -3.567 -19.392 1.00 91.94 75 GLN A CA 1
ATOM 589 C C . GLN A 1 75 ? 1.668 -4.646 -19.065 1.00 91.94 75 GLN A C 1
ATOM 591 O O . GLN A 1 75 ? 1.939 -4.957 -17.903 1.00 91.94 75 GLN A O 1
ATOM 596 N N . SER A 1 76 ? 2.283 -5.202 -20.107 1.00 88.94 76 SER A N 1
ATOM 597 C CA . SER A 1 76 ? 3.445 -6.074 -19.947 1.00 88.94 76 SER A CA 1
ATOM 598 C C . SER A 1 76 ? 4.618 -5.294 -19.357 1.00 88.94 76 SER A C 1
ATOM 600 O O . SER A 1 76 ? 4.874 -4.155 -19.748 1.00 88.94 76 SER A O 1
ATOM 602 N N . LEU A 1 77 ? 5.355 -5.929 -18.448 1.00 88.81 77 LEU A N 1
ATOM 603 C CA . LEU A 1 77 ? 6.590 -5.358 -17.921 1.00 88.81 77 LEU A CA 1
ATOM 604 C C . LEU A 1 77 ? 7.650 -5.260 -19.032 1.00 88.81 77 LEU A C 1
ATOM 606 O O . LEU A 1 77 ? 7.760 -6.185 -19.846 1.00 88.81 77 LEU A O 1
ATOM 610 N N . PRO A 1 78 ? 8.447 -4.176 -19.068 1.00 87.25 78 PRO A N 1
ATOM 611 C CA . PRO A 1 78 ? 9.631 -4.122 -19.913 1.00 87.25 78 PRO A CA 1
ATOM 612 C C . PRO A 1 78 ? 10.682 -5.135 -19.429 1.00 87.25 78 PRO A C 1
ATOM 614 O O . PRO A 1 78 ? 10.530 -5.775 -18.386 1.00 87.25 78 PRO A O 1
ATOM 617 N N . VAL A 1 79 ? 11.777 -5.278 -20.179 1.00 90.19 79 VAL A N 1
ATOM 618 C CA . VAL A 1 79 ? 12.931 -6.050 -19.700 1.00 90.19 79 VAL A CA 1
ATOM 619 C C . VAL A 1 79 ? 13.526 -5.316 -18.498 1.00 90.19 79 VAL A C 1
ATOM 621 O O . VAL A 1 79 ? 14.111 -4.247 -18.654 1.00 90.19 79 VAL A O 1
ATOM 624 N N . ILE A 1 80 ? 13.347 -5.890 -17.310 1.00 91.00 80 ILE A N 1
ATOM 625 C CA . ILE A 1 80 ? 13.820 -5.350 -16.031 1.00 91.00 80 ILE A CA 1
ATOM 626 C C . ILE A 1 80 ? 14.859 -6.286 -15.398 1.00 91.00 80 ILE A C 1
ATOM 628 O O . ILE A 1 80 ? 14.771 -7.506 -15.580 1.00 91.00 80 ILE A O 1
ATOM 632 N N . PRO A 1 81 ? 15.827 -5.754 -14.635 1.00 94.81 81 PRO A N 1
ATOM 633 C CA . 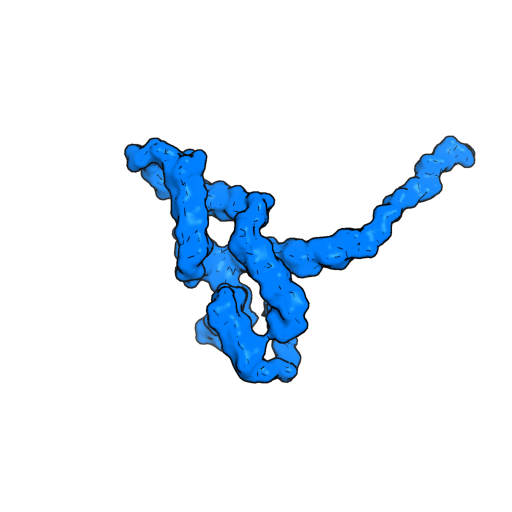PRO A 1 81 ? 16.724 -6.569 -13.826 1.00 94.81 81 PRO A CA 1
ATOM 634 C C . PRO A 1 81 ? 15.958 -7.432 -12.814 1.00 94.81 81 PRO A C 1
ATOM 636 O O . PRO A 1 81 ? 14.991 -6.987 -12.194 1.00 94.81 81 PRO A O 1
ATOM 639 N N . ASN A 1 82 ? 16.418 -8.667 -12.592 1.00 94.38 82 ASN A N 1
ATOM 640 C CA . ASN A 1 82 ? 15.799 -9.557 -11.602 1.00 94.38 82 ASN A CA 1
ATOM 641 C C . ASN A 1 82 ? 15.916 -9.009 -10.168 1.00 94.38 82 ASN A C 1
ATOM 643 O O . ASN A 1 82 ? 15.040 -9.246 -9.343 1.00 94.38 82 ASN A O 1
ATOM 647 N N . GLU A 1 83 ? 16.983 -8.263 -9.876 1.00 96.75 83 GLU A N 1
ATOM 648 C CA . GLU A 1 83 ? 17.176 -7.584 -8.589 1.00 96.75 83 GLU A CA 1
ATOM 649 C C . GLU A 1 83 ? 16.104 -6.522 -8.314 1.00 96.75 83 GLU A C 1
ATOM 651 O O . GLU A 1 83 ? 15.619 -6.434 -7.190 1.00 96.75 83 GLU A O 1
ATOM 656 N N . ASP A 1 84 ? 15.671 -5.779 -9.337 1.00 96.12 84 ASP A N 1
ATOM 657 C CA . ASP A 1 84 ? 14.623 -4.764 -9.203 1.00 96.12 84 ASP A CA 1
ATOM 658 C C . ASP A 1 84 ? 13.259 -5.416 -8.970 1.00 96.12 84 ASP A C 1
ATOM 660 O O . ASP A 1 84 ? 12.484 -4.970 -8.119 1.00 96.12 84 ASP A O 1
ATOM 664 N N . LEU A 1 85 ? 12.986 -6.523 -9.671 1.00 94.94 85 LEU A N 1
ATOM 665 C CA . LEU A 1 85 ? 11.798 -7.335 -9.422 1.00 94.94 85 LEU A CA 1
ATOM 666 C C . LEU A 1 85 ? 11.783 -7.868 -7.984 1.00 94.94 85 LEU A C 1
ATOM 668 O O . LEU A 1 85 ? 10.776 -7.719 -7.290 1.00 94.94 85 LEU A O 1
ATOM 672 N N . GLN A 1 86 ? 12.890 -8.463 -7.532 1.00 95.88 86 GLN A N 1
ATOM 673 C CA . GLN A 1 86 ? 13.005 -8.988 -6.173 1.00 95.88 86 GLN A CA 1
ATOM 674 C C . GLN A 1 86 ? 12.850 -7.874 -5.136 1.00 95.88 86 GLN A C 1
ATOM 676 O O . GLN A 1 86 ? 12.106 -8.040 -4.176 1.00 95.88 86 GLN A O 1
ATOM 681 N N . TYR A 1 87 ? 13.453 -6.709 -5.371 1.00 95.56 87 TYR A N 1
ATOM 682 C CA . TYR A 1 87 ? 13.321 -5.553 -4.492 1.00 95.56 87 TYR A CA 1
ATOM 683 C C . TYR A 1 87 ? 11.858 -5.118 -4.322 1.00 95.56 87 TYR A C 1
ATOM 685 O O . TYR A 1 87 ? 11.405 -4.910 -3.199 1.00 95.56 87 TYR A O 1
ATOM 693 N N . VAL A 1 88 ? 11.074 -5.036 -5.403 1.00 94.69 88 VAL A N 1
ATOM 694 C CA . VAL A 1 88 ? 9.642 -4.680 -5.322 1.00 94.69 88 VAL A CA 1
ATOM 695 C C . VAL A 1 88 ? 8.812 -5.751 -4.600 1.00 94.69 88 VAL A C 1
ATOM 697 O O . VAL A 1 88 ? 7.852 -5.413 -3.897 1.00 94.69 88 VAL A O 1
ATOM 700 N N . LEU A 1 89 ? 9.167 -7.030 -4.752 1.00 94.12 89 LEU A N 1
ATOM 701 C CA . LEU A 1 89 ? 8.545 -8.130 -4.009 1.00 94.12 89 LEU A CA 1
ATOM 702 C C . LEU A 1 89 ? 8.877 -8.056 -2.512 1.00 94.12 89 LEU A C 1
ATOM 704 O O . LEU A 1 89 ? 7.974 -8.191 -1.690 1.00 94.12 89 LEU A O 1
ATOM 708 N N . ASP A 1 90 ? 10.131 -7.771 -2.160 1.00 92.44 90 ASP A N 1
ATOM 709 C CA . ASP A 1 90 ? 10.594 -7.643 -0.773 1.00 92.44 90 ASP A CA 1
ATOM 710 C C . ASP A 1 90 ? 9.985 -6.418 -0.077 1.00 92.44 90 ASP A C 1
ATOM 712 O O . ASP A 1 90 ? 9.649 -6.470 1.106 1.00 92.44 90 ASP A O 1
ATOM 716 N N . LEU A 1 91 ? 9.760 -5.330 -0.822 1.00 91.06 91 LEU A N 1
ATOM 717 C CA . LEU A 1 91 ? 8.977 -4.183 -0.352 1.00 91.06 91 LEU A CA 1
ATOM 718 C C . LEU A 1 91 ? 7.504 -4.540 -0.081 1.00 91.06 91 LEU A C 1
ATOM 720 O O . LEU A 1 91 ? 6.791 -3.763 0.555 1.00 91.06 91 LEU A O 1
ATOM 724 N N . GLY A 1 92 ? 7.019 -5.679 -0.580 1.00 91.81 92 GLY A N 1
ATOM 725 C CA . GLY A 1 92 ? 5.628 -6.10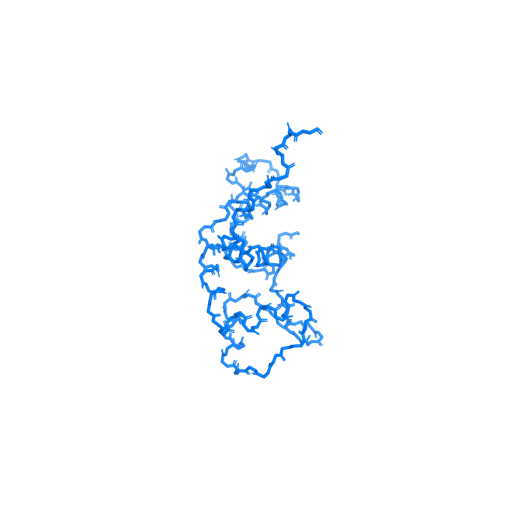3 -0.444 1.00 91.81 92 GLY A CA 1
ATOM 726 C C . GLY A 1 92 ? 4.648 -5.257 -1.259 1.00 91.81 92 GLY A C 1
ATOM 727 O O . GLY A 1 92 ? 3.454 -5.259 -0.968 1.00 91.81 92 GLY A O 1
ATOM 728 N N . LEU A 1 93 ? 5.132 -4.525 -2.268 1.00 92.69 93 LEU A N 1
ATOM 729 C CA . LEU A 1 93 ? 4.315 -3.693 -3.161 1.00 92.69 93 LEU A CA 1
ATOM 730 C C . LEU A 1 93 ? 3.575 -4.525 -4.211 1.00 92.69 93 LEU A C 1
ATOM 732 O O . LEU A 1 93 ? 2.430 -4.226 -4.567 1.00 92.69 93 LEU A O 1
ATOM 736 N N . CYS A 1 94 ? 4.220 -5.596 -4.670 1.00 94.94 94 CYS A N 1
ATOM 737 C CA . CYS A 1 94 ? 3.668 -6.559 -5.609 1.00 94.94 94 CYS A CA 1
ATOM 738 C C . CYS A 1 94 ? 3.758 -7.983 -5.064 1.00 94.94 94 CYS A C 1
ATOM 740 O O . CYS A 1 94 ? 4.471 -8.272 -4.107 1.00 94.94 94 CYS A O 1
ATOM 742 N N . ARG A 1 95 ? 3.045 -8.893 -5.722 1.00 94.50 95 ARG A N 1
ATOM 743 C CA . ARG A 1 95 ? 3.157 -10.336 -5.526 1.00 94.50 95 ARG A CA 1
ATOM 744 C C . ARG A 1 95 ? 2.968 -11.070 -6.845 1.00 94.50 95 ARG A C 1
ATOM 746 O O . ARG A 1 95 ? 2.360 -10.541 -7.777 1.00 94.50 95 ARG A O 1
ATOM 753 N N . LEU A 1 96 ? 3.419 -12.317 -6.894 1.00 92.94 96 LEU A N 1
ATOM 754 C CA . LEU A 1 96 ? 3.115 -13.213 -8.004 1.00 92.94 96 LEU A CA 1
ATOM 755 C C . LEU A 1 96 ? 1.669 -13.719 -7.886 1.00 92.94 96 LEU A C 1
ATOM 757 O O . LEU A 1 96 ? 1.212 -14.121 -6.809 1.00 92.94 96 LEU A O 1
ATOM 761 N N . ALA A 1 97 ? 0.922 -13.666 -8.986 1.00 90.25 97 ALA A N 1
ATOM 762 C CA . ALA A 1 97 ? -0.401 -14.274 -9.057 1.00 90.25 97 ALA A CA 1
ATOM 763 C C . ALA A 1 97 ? -0.290 -15.794 -9.267 1.00 90.25 97 ALA A C 1
ATOM 765 O O . ALA A 1 97 ? 0.682 -16.287 -9.834 1.00 90.25 97 ALA A O 1
ATOM 766 N N . GLN A 1 98 ? -1.308 -16.549 -8.838 1.00 82.38 98 GLN A N 1
ATOM 767 C CA . GLN A 1 98 ? -1.307 -18.019 -8.933 1.00 82.38 98 GLN A CA 1
ATOM 768 C C . GLN A 1 98 ? -1.222 -18.537 -10.382 1.00 82.38 98 GLN A C 1
ATOM 770 O O . GLN A 1 98 ? -0.735 -19.638 -10.604 1.00 82.38 98 GLN A O 1
ATOM 775 N N . GLY A 1 99 ? -1.659 -17.739 -11.362 1.00 80.50 99 GLY A N 1
ATOM 776 C CA . GLY A 1 99 ? -1.554 -18.039 -12.797 1.00 80.50 99 GLY A CA 1
ATOM 777 C C . GLY A 1 99 ? -0.313 -17.453 -13.477 1.00 80.50 99 GLY A C 1
ATOM 778 O O . GLY A 1 99 ? -0.250 -17.436 -14.702 1.00 80.50 99 GLY A O 1
ATOM 779 N N . GLY A 1 100 ? 0.648 -16.943 -12.703 1.00 82.00 100 GLY A N 1
ATOM 780 C CA . GLY A 1 100 ? 1.778 -16.175 -13.213 1.00 82.00 100 GLY A CA 1
ATOM 781 C C . GLY A 1 100 ? 1.460 -14.689 -13.385 1.00 82.00 100 GLY A C 1
ATOM 782 O O . GLY A 1 100 ? 0.312 -14.251 -13.301 1.00 82.00 100 GLY A O 1
ATOM 783 N N . GLY A 1 101 ? 2.513 -13.903 -13.597 1.00 87.88 101 GLY A N 1
ATOM 784 C CA . GLY A 1 101 ? 2.425 -12.450 -13.698 1.00 87.88 101 GLY A CA 1
ATOM 785 C C . GLY A 1 101 ? 2.489 -11.736 -12.346 1.00 87.88 101 GLY A C 1
ATOM 786 O O . GLY A 1 101 ? 2.234 -12.308 -11.281 1.00 87.88 101 GLY A O 1
ATOM 787 N N . LEU A 1 102 ? 2.872 -10.465 -12.413 1.00 93.88 102 LEU A N 1
ATOM 788 C CA . LEU A 1 102 ? 3.046 -9.592 -11.262 1.00 93.88 102 LEU A CA 1
ATOM 789 C C . LEU A 1 102 ? 1.779 -8.759 -11.053 1.00 93.88 102 LEU A C 1
ATOM 791 O O . LEU A 1 102 ? 1.274 -8.145 -11.990 1.00 93.88 102 LEU A O 1
ATOM 795 N N . VAL A 1 103 ? 1.266 -8.728 -9.825 1.00 95.00 103 VAL A N 1
ATOM 796 C CA . VAL A 1 103 ? 0.096 -7.922 -9.451 1.00 95.00 103 VAL A CA 1
ATOM 797 C C . VAL A 1 103 ? 0.392 -7.104 -8.204 1.00 95.00 103 VAL A C 1
ATOM 799 O O . VAL A 1 103 ? 1.199 -7.515 -7.373 1.00 95.00 103 VAL A O 1
ATOM 802 N N . ILE A 1 104 ? -0.305 -5.977 -8.035 1.00 95.75 104 ILE A N 1
ATOM 803 C CA . ILE A 1 104 ? -0.257 -5.202 -6.787 1.00 95.75 104 ILE A CA 1
ATOM 804 C C . ILE A 1 104 ? -0.619 -6.100 -5.603 1.00 95.75 104 ILE A C 1
ATOM 806 O O . ILE A 1 104 ? -1.581 -6.874 -5.672 1.00 95.75 104 ILE A O 1
ATOM 810 N N . ALA A 1 105 ? 0.162 -5.997 -4.529 1.00 95.06 105 ALA A N 1
ATOM 811 C CA . ALA A 1 105 ? 0.142 -6.962 -3.441 1.00 95.06 105 ALA A CA 1
ATOM 812 C C . ALA A 1 105 ? -1.225 -7.072 -2.765 1.00 95.06 105 ALA A C 1
ATOM 814 O O . ALA A 1 105 ? -1.638 -8.183 -2.446 1.00 95.06 105 ALA A O 1
ATOM 815 N N . ASN A 1 106 ? -1.945 -5.958 -2.590 1.00 94.69 106 ASN A N 1
ATOM 816 C CA . ASN A 1 106 ? -3.234 -5.939 -1.904 1.00 94.69 106 ASN A CA 1
ATOM 817 C C . ASN A 1 106 ? -4.178 -4.815 -2.402 1.00 94.69 106 ASN A C 1
ATOM 819 O O . ASN A 1 106 ? -3.725 -3.867 -3.053 1.00 94.69 106 ASN A O 1
ATOM 823 N N . PRO A 1 107 ? -5.496 -4.918 -2.121 1.00 94.75 107 PRO A N 1
ATOM 824 C CA . PRO A 1 107 ? -6.483 -3.902 -2.496 1.00 94.75 107 PRO A CA 1
ATOM 825 C C . PRO A 1 107 ? -6.184 -2.484 -1.998 1.00 94.75 107 PRO A C 1
ATOM 827 O O . PRO A 1 107 ? -6.374 -1.541 -2.760 1.00 94.75 107 PRO A O 1
ATOM 830 N N . ILE A 1 108 ? -5.671 -2.321 -0.773 1.00 92.69 108 ILE A N 1
ATOM 831 C CA . ILE A 1 108 ? -5.370 -0.991 -0.216 1.00 92.69 108 ILE A CA 1
ATOM 832 C C . ILE A 1 108 ? -4.302 -0.290 -1.061 1.00 92.69 108 ILE A C 1
ATOM 834 O O . ILE A 1 108 ? -4.483 0.853 -1.476 1.00 92.69 108 ILE A O 1
ATOM 838 N N . TYR A 1 109 ? -3.224 -0.988 -1.414 1.00 92.88 109 TYR A N 1
ATOM 839 C CA . TYR A 1 109 ? -2.212 -0.447 -2.319 1.00 92.88 109 TYR A CA 1
ATOM 840 C C . TYR A 1 109 ? -2.771 -0.146 -3.709 1.00 92.88 109 TYR A C 1
ATOM 842 O O . TYR A 1 109 ? -2.435 0.885 -4.285 1.00 92.88 109 TYR A O 1
ATOM 850 N N . ARG A 1 110 ? -3.680 -0.967 -4.243 1.00 92.62 110 ARG A N 1
ATOM 851 C CA . ARG A 1 110 ? -4.306 -0.679 -5.543 1.00 92.62 110 ARG A CA 1
ATOM 852 C C . ARG A 1 110 ? -5.080 0.649 -5.542 1.00 92.62 110 ARG A C 1
ATOM 854 O O . ARG A 1 110 ? -5.122 1.311 -6.574 1.00 92.62 110 ARG A O 1
ATOM 861 N N . GLU A 1 111 ? -5.651 1.051 -4.409 1.00 91.19 111 GLU A N 1
ATOM 862 C CA . GLU A 1 111 ? -6.345 2.338 -4.258 1.00 91.19 111 GLU A CA 1
ATOM 863 C C . GLU A 1 111 ? -5.391 3.514 -3.988 1.00 91.19 111 GLU A C 1
ATOM 865 O O . GLU A 1 111 ? -5.651 4.635 -4.436 1.00 91.19 111 GLU A O 1
ATOM 870 N N . VAL A 1 112 ? -4.295 3.275 -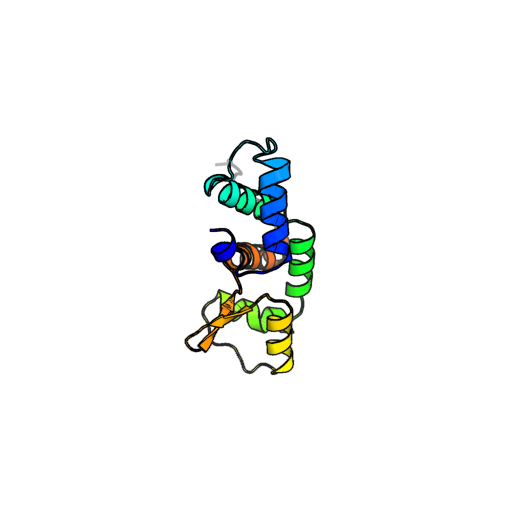3.262 1.00 88.62 112 VAL A N 1
ATOM 871 C CA . VAL A 1 112 ? -3.362 4.324 -2.821 1.00 88.62 112 VAL A CA 1
ATOM 872 C C . VAL A 1 112 ? -2.309 4.659 -3.877 1.00 88.62 112 VAL A C 1
ATOM 874 O O . VAL A 1 112 ? -2.087 5.836 -4.162 1.00 88.62 112 VAL A O 1
ATOM 877 N N . LEU A 1 113 ? -1.672 3.652 -4.484 1.00 89.69 113 LEU A N 1
ATOM 878 C CA . LEU A 1 113 ? -0.524 3.846 -5.380 1.00 89.69 113 LEU A CA 1
ATOM 879 C C . LEU A 1 113 ? -0.817 4.811 -6.549 1.00 89.69 113 LEU A C 1
ATOM 881 O O . LEU A 1 113 ? -0.005 5.713 -6.768 1.00 89.69 113 LEU A O 1
ATOM 885 N N . PRO A 1 114 ? -1.968 4.730 -7.256 1.00 88.75 114 PRO A N 1
ATOM 886 C CA . PRO A 1 114 ? -2.278 5.678 -8.330 1.00 88.75 114 PRO A CA 1
ATOM 887 C C . PRO A 1 114 ? -2.365 7.132 -7.850 1.00 88.75 114 PRO A C 1
ATOM 889 O O . PRO A 1 114 ? -1.916 8.044 -8.541 1.00 88.75 114 PRO A O 1
ATOM 892 N N . ARG A 1 115 ? -2.919 7.361 -6.651 1.00 85.62 115 ARG A N 1
ATOM 893 C CA . ARG A 1 115 ? -3.081 8.706 -6.071 1.00 85.62 115 ARG A CA 1
ATOM 894 C C . ARG A 1 115 ? -1.732 9.318 -5.723 1.00 85.62 115 ARG A C 1
ATOM 896 O O . ARG A 1 115 ? -1.511 10.504 -5.949 1.00 85.62 115 ARG A O 1
ATOM 903 N N . VAL A 1 116 ? -0.830 8.497 -5.197 1.00 81.56 116 VAL A N 1
ATOM 904 C CA . VAL A 1 116 ? 0.524 8.918 -4.843 1.00 81.56 116 VAL A CA 1
ATOM 905 C C . VAL A 1 116 ? 1.329 9.276 -6.093 1.00 81.56 116 VAL A C 1
ATOM 907 O O . VAL A 1 116 ? 1.927 10.350 -6.139 1.00 81.56 116 VAL A O 1
ATOM 910 N N . LEU A 1 117 ? 1.286 8.431 -7.129 1.00 81.94 117 LEU A N 1
ATOM 911 C CA . LEU A 1 117 ? 1.974 8.685 -8.400 1.00 81.94 117 LEU A CA 1
ATOM 912 C C . LEU A 1 117 ? 1.439 9.935 -9.114 1.00 81.94 117 LEU A C 1
ATOM 914 O O . LEU A 1 117 ? 2.213 10.686 -9.702 1.00 81.94 117 LEU A O 1
ATOM 918 N N . ALA A 1 118 ? 0.133 10.203 -9.025 1.00 80.62 118 ALA A N 1
ATOM 919 C CA . ALA A 1 118 ? -0.481 11.383 -9.629 1.00 80.62 118 ALA A CA 1
ATOM 920 C C . ALA A 1 118 ? -0.160 12.700 -8.896 1.00 80.62 118 ALA A C 1
ATOM 922 O O . ALA A 1 118 ? -0.287 13.766 -9.498 1.00 80.62 118 ALA A O 1
ATOM 923 N N . ARG A 1 119 ? 0.275 12.658 -7.628 1.00 74.50 119 ARG A N 1
ATOM 924 C CA . ARG A 1 119 ? 0.439 13.853 -6.781 1.00 74.50 119 ARG A CA 1
ATOM 925 C C . ARG A 1 119 ? 1.461 14.847 -7.333 1.00 74.50 119 ARG A C 1
ATOM 927 O O . ARG A 1 119 ? 1.200 16.045 -7.336 1.00 74.50 119 ARG A O 1
ATOM 934 N N . VAL A 1 120 ? 2.612 14.361 -7.804 1.00 69.06 120 VAL A N 1
ATOM 935 C CA . VAL A 1 120 ? 3.682 15.224 -8.340 1.00 69.06 120 VAL A CA 1
ATOM 936 C C . VAL A 1 120 ? 3.278 15.845 -9.684 1.00 69.06 120 VAL A C 1
ATOM 938 O O . VAL A 1 120 ? 3.334 17.071 -9.786 1.00 69.06 120 VAL A O 1
ATOM 941 N N . PRO A 1 121 ? 2.785 15.075 -10.680 1.00 65.56 121 PRO A N 1
ATOM 942 C CA . PRO A 1 121 ? 2.208 15.654 -11.889 1.00 65.56 121 PRO A CA 1
ATOM 943 C C . PRO A 1 121 ? 1.114 16.686 -11.595 1.00 65.56 121 PRO A C 1
ATOM 945 O O . PRO A 1 121 ? 1.161 17.780 -12.146 1.00 65.56 121 PRO A O 1
ATOM 948 N N . GLN A 1 122 ? 0.178 16.394 -10.683 1.00 64.56 122 GLN A N 1
ATOM 949 C CA . GLN A 1 122 ? -0.892 17.328 -10.309 1.00 64.56 122 GLN A CA 1
ATOM 950 C C . GLN A 1 122 ? -0.361 18.625 -9.689 1.00 64.56 122 GLN A C 1
ATOM 952 O O . GLN A 1 122 ? -0.815 19.698 -10.068 1.00 64.56 122 GLN A O 1
ATOM 957 N N . ALA A 1 123 ? 0.614 18.547 -8.779 1.00 66.81 123 ALA A N 1
ATOM 958 C CA . ALA A 1 123 ? 1.234 19.727 -8.174 1.00 66.81 123 ALA A CA 1
ATOM 959 C C . ALA A 1 123 ? 2.033 20.569 -9.185 1.00 66.81 123 ALA A C 1
ATOM 961 O O . ALA A 1 123 ? 2.217 21.766 -8.980 1.00 66.81 123 ALA A O 1
ATOM 962 N N . SER A 1 124 ? 2.505 19.951 -10.271 1.00 62.69 124 SER A N 1
ATOM 963 C CA . SER A 1 124 ? 3.220 20.636 -11.352 1.00 62.69 124 SER A CA 1
ATOM 964 C C . SER A 1 124 ? 2.302 21.289 -12.393 1.00 62.69 124 SER A C 1
ATOM 966 O O . SER A 1 124 ? 2.790 22.038 -13.241 1.00 62.69 124 SER A O 1
ATOM 968 N N . LEU A 1 125 ? 0.987 21.030 -12.347 1.00 70.31 125 LEU A N 1
ATOM 969 C CA . LEU A 1 125 ? 0.040 21.674 -13.253 1.00 70.31 125 LEU A CA 1
ATOM 970 C C . LEU A 1 125 ? -0.084 23.165 -12.899 1.00 70.31 125 LEU A C 1
ATOM 972 O O . LEU A 1 125 ? -0.396 23.498 -11.753 1.00 70.31 125 LEU A O 1
ATOM 976 N N . PRO A 1 126 ? 0.122 24.081 -13.860 1.00 65.75 126 PRO A N 1
ATOM 977 C CA . PRO A 1 126 ? -0.109 25.497 -13.623 1.00 65.75 126 PRO A CA 1
ATOM 978 C C . PRO A 1 126 ? -1.585 25.723 -13.278 1.00 65.75 126 PRO A C 1
ATOM 980 O O . PRO A 1 126 ? -2.468 25.150 -13.919 1.00 65.75 126 PRO A O 1
ATOM 983 N N . MET A 1 127 ? -1.866 26.570 -12.281 1.00 66.56 127 MET A N 1
ATOM 984 C CA . MET A 1 127 ? -3.238 27.007 -12.021 1.00 66.56 127 MET A CA 1
ATOM 985 C C . MET A 1 127 ? -3.747 27.759 -13.251 1.00 66.56 127 MET A C 1
ATOM 987 O O . MET A 1 127 ? -3.332 28.885 -13.523 1.00 66.56 127 MET A O 1
ATOM 991 N N . ILE A 1 128 ? -4.630 27.120 -14.015 1.00 61.22 128 ILE A N 1
ATOM 992 C CA . ILE A 1 128 ? -5.313 27.759 -15.134 1.00 61.22 128 ILE A CA 1
ATOM 993 C C . ILE A 1 128 ? -6.414 28.626 -14.524 1.00 61.22 128 ILE A C 1
ATOM 995 O O . ILE A 1 128 ? -7.484 28.125 -14.189 1.00 61.22 128 ILE A O 1
ATOM 999 N N . SER A 1 129 ? -6.152 29.922 -14.360 1.00 58.84 129 SER A N 1
ATOM 1000 C CA . SER A 1 129 ? -7.212 30.904 -14.121 1.00 58.84 129 SER A CA 1
ATOM 1001 C C . SER A 1 129 ? -7.999 31.069 -15.424 1.00 58.84 129 SER A C 1
ATOM 1003 O O . SER A 1 129 ? -7.413 31.517 -16.414 1.00 58.84 129 SER A O 1
ATOM 1005 N N . PRO A 1 130 ? -9.293 30.703 -15.488 1.00 60.94 130 PRO A N 1
ATOM 1006 C CA . PRO A 1 130 ? -10.070 30.907 -16.699 1.00 60.94 130 PRO A CA 1
ATOM 1007 C C . PRO A 1 130 ? -10.221 32.411 -16.953 1.00 60.94 130 PRO A C 1
ATOM 1009 O O . PRO A 1 130 ? -10.913 33.108 -16.219 1.00 60.94 130 PRO A O 1
ATOM 1012 N N . SER A 1 131 ? -9.581 32.909 -18.011 1.00 62.44 131 SER A N 1
ATOM 1013 C CA . SER A 1 131 ? -9.626 34.318 -18.429 1.00 62.44 131 SER A CA 1
ATOM 1014 C C . SER A 1 131 ? -10.898 34.694 -19.202 1.00 62.44 131 SER A C 1
ATOM 1016 O O . SER A 1 131 ? -11.004 35.807 -19.696 1.00 62.44 131 SER A O 1
ATOM 1018 N N . TRP A 1 132 ? -11.851 33.768 -19.351 1.00 65.00 132 TRP A N 1
ATOM 1019 C CA . TRP A 1 132 ? -13.077 33.961 -20.141 1.00 65.00 132 TRP A CA 1
ATOM 1020 C C . TRP A 1 132 ? -14.265 34.487 -19.319 1.00 65.00 132 TRP A C 1
ATOM 1022 O O . TRP A 1 132 ? -15.357 34.647 -19.853 1.00 65.00 132 TRP A O 1
ATOM 1032 N N . LEU A 1 133 ? -14.058 34.765 -18.030 1.00 59.94 133 LEU A N 1
ATOM 1033 C CA . LEU A 1 133 ? -14.997 35.474 -17.157 1.00 59.94 133 LEU A CA 1
ATOM 1034 C C . LEU A 1 133 ? -14.558 36.938 -17.002 1.00 59.94 133 LEU A C 1
ATOM 1036 O O . LEU A 1 133 ? -14.416 37.435 -15.891 1.00 59.94 133 LEU A O 1
ATOM 1040 N N . ASP A 1 134 ? -14.330 37.625 -18.120 1.00 59.66 134 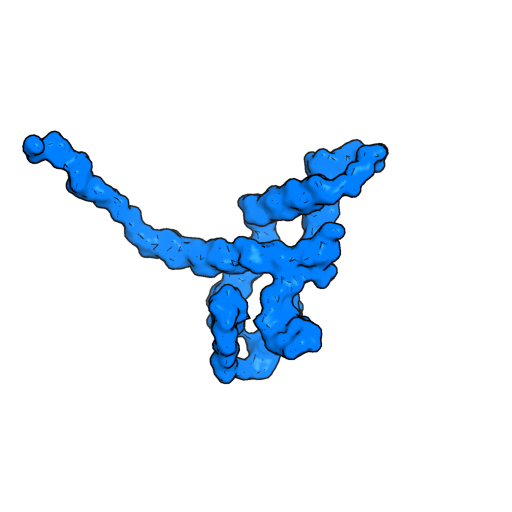ASP A N 1
ATOM 1041 C CA . ASP A 1 134 ? -14.518 39.074 -18.152 1.00 59.66 134 ASP A CA 1
ATOM 1042 C C . ASP A 1 134 ? -15.800 39.316 -18.948 1.00 59.66 134 ASP A C 1
ATOM 1044 O O . ASP A 1 134 ? -15.839 39.261 -20.179 1.00 59.66 134 ASP A O 1
ATOM 1048 N N . SER A 1 135 ? -16.904 39.430 -18.212 1.00 59.72 135 SER A N 1
ATOM 1049 C CA . SER A 1 135 ? -18.217 39.790 -18.733 1.00 59.72 135 SER A CA 1
ATOM 1050 C C . SER A 1 135 ? -18.191 41.257 -19.160 1.00 59.72 135 SER A C 1
ATOM 1052 O O . SER A 1 135 ? -18.650 42.136 -18.431 1.00 59.72 135 SER A O 1
ATOM 1054 N N . GLY A 1 136 ? -17.615 41.511 -20.330 1.00 60.88 136 GLY A N 1
ATOM 1055 C CA . GLY A 1 136 ? -17.589 42.806 -20.995 1.00 60.88 136 GLY A CA 1
ATOM 1056 C C . GLY A 1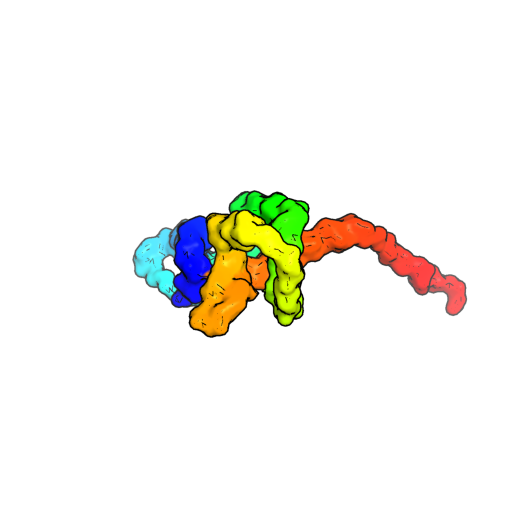 136 ? -17.989 42.658 -22.458 1.00 60.88 136 GLY A C 1
ATOM 1057 O O . GLY A 1 136 ? -17.124 42.632 -23.331 1.00 60.88 136 GLY A O 1
ATOM 1058 N N . GLY A 1 137 ? -19.298 42.549 -22.706 1.00 41.69 137 GLY A N 1
ATOM 1059 C CA . GLY A 1 137 ? -19.907 42.521 -24.039 1.00 41.69 137 GLY A CA 1
ATOM 1060 C C . GLY A 1 137 ? -21.330 42.000 -24.015 1.00 41.69 137 GLY A C 1
ATOM 1061 O O . GLY A 1 137 ? -21.492 40.792 -24.280 1.00 41.69 137 GLY A O 1
#

Radius of gyration: 19.25 Å; chains: 1; bounding box: 37×61×49 Å

Sequence (137 aa):
MAFTLTQGQPWLVNALARQAVEELVPDETTPIASEHIHDAKEILIQRQDTHLDSLAERLREDRVRAIIEPVLAGQSLPVIPNEDLQYVLDLGLCRLAQGGGLVIANPIYREVLPRVLARVPQASLPMISPSWLDSGG

pLDDT: mean 86.98, std 11.57, range [41.69, 97.25]

Organism: NCBI:txid1828722

Foldseek 3Di:
DQCQFCVPVPVSSVQLVCQLCVPVPVPPVDDRDPVSSVVSLVCCLVVCPVVVVVVLVVCVDPLLVQQVVCQLVVHDRDDHDPVSVVVCVVVQQWDADPVGDIHGNGNSSSVRVVVSVVPVVVVPDPPPDPPPPPPDD